Protein AF-A0A382M157-F1 (afdb_monomer_lite)

Secondary structure (DSSP, 8-state):
-HHHHHHHHHHHHHHHHH-TT-HHHHHHHHHHHHTTHHHHHHHHHH--SSHHHHHHHHHHHHHHHHHHHHHHHHHHHHHHH-TT-HHHHHHHHHHHHHTT-HHHHHHHHHHHHHHHTTT-

Organism: NCBI:txid408172

Radius of gyration: 16.29 Å; chains: 1; bounding box: 40×35×49 Å

InterPro domains:
  IPR011990 Tetratricopeptide-like helical domain superfamily [G3DSA:1.25.40.10] (1-102)
  IPR011990 Tetratricopeptide-like helical domain superfamily [SSF48452] (2-103)

Sequence (120 aa):
DKGDIDKAMYHYNKAIEIDSTYTKAYLNAAALVLQKEQSIIEEMNSLGTSNADYNRYDELKIVREDLYKSAIPYLESVYKLDNKNLSAVRTLRNIYSAIDDMDNYKKFKAIAEDLESKID

Foldseek 3Di:
DVVVLVVLLVVLVVVCVVPVLPLVSLVVNLVSLCVVVVVLVVLLVPADDDPVSVVSNVVSLVVNLVSLVVSVVSLVSNCVNPVLPLVSLVSQLVSCVSNVVVVSNVVSVVSNVVSVVVVD

pLDDT: mean 96.43, std 6.22, range [56.22, 98.81]

Structure (mmCIF, N/CA/C/O backbone):
data_AF-A0A382M157-F1
#
_entry.id   AF-A0A382M157-F1
#
loop_
_atom_site.group_PDB
_atom_site.id
_atom_site.type_symbol
_atom_site.label_atom_id
_atom_site.label_alt_id
_atom_site.label_comp_id
_atom_site.label_asym_id
_atom_site.label_entity_id
_atom_site.label_seq_id
_atom_site.pdbx_PDB_ins_code
_atom_site.Cartn_x
_atom_site.Cartn_y
_atom_site.Cartn_z
_atom_site.occupancy
_atom_site.B_iso_or_equiv
_atom_site.auth_seq_id
_atom_site.auth_comp_id
_atom_site.auth_asym_id
_atom_site.auth_atom_id
_atom_site.pdbx_PDB_model_num
ATOM 1 N N . ASP A 1 1 ? -2.031 -19.167 -8.718 1.00 62.03 1 ASP A N 1
ATOM 2 C CA . ASP A 1 1 ? -2.524 -18.773 -10.059 1.00 62.03 1 ASP A CA 1
ATOM 3 C C . ASP A 1 1 ? -3.507 -17.607 -9.994 1.00 62.03 1 ASP A C 1
ATOM 5 O O . ASP A 1 1 ? -4.028 -17.324 -8.921 1.00 62.03 1 ASP A O 1
ATOM 9 N N . LYS A 1 2 ? -3.805 -16.931 -11.122 1.00 67.88 2 LYS A N 1
ATOM 10 C CA . LYS A 1 2 ? -4.823 -15.848 -11.180 1.00 67.88 2 LYS A CA 1
ATOM 11 C C . LYS A 1 2 ? -6.181 -16.284 -10.604 1.00 67.88 2 LYS A C 1
ATOM 13 O O . LYS A 1 2 ? -6.822 -15.512 -9.903 1.00 67.88 2 LYS A O 1
ATOM 18 N N . GLY A 1 3 ? -6.562 -17.547 -10.815 1.00 77.69 3 GLY A N 1
ATOM 19 C CA . GLY A 1 3 ? -7.803 -18.113 -10.282 1.00 77.69 3 GLY A CA 1
ATOM 20 C C . GLY A 1 3 ? -7.865 -18.204 -8.752 1.00 77.69 3 GLY A C 1
ATOM 21 O O . GLY A 1 3 ? -8.964 -18.210 -8.202 1.00 77.69 3 GLY A O 1
ATOM 22 N N . ASP A 1 4 ? -6.726 -18.239 -8.055 1.00 83.69 4 ASP A N 1
ATOM 23 C CA . ASP A 1 4 ? -6.700 -18.233 -6.585 1.00 83.69 4 ASP A CA 1
ATOM 24 C C . ASP A 1 4 ? -6.886 -16.817 -6.038 1.00 83.69 4 ASP A C 1
ATOM 26 O O . ASP A 1 4 ? -7.585 -16.623 -5.045 1.00 83.69 4 ASP A O 1
ATOM 30 N N . ILE A 1 5 ? -6.323 -15.821 -6.732 1.00 87.44 5 ILE A N 1
ATOM 31 C CA . ILE A 1 5 ? -6.475 -14.401 -6.399 1.00 87.44 5 ILE A CA 1
ATOM 32 C C . ILE A 1 5 ? -7.943 -13.985 -6.541 1.00 87.44 5 ILE A C 1
ATOM 34 O O . ILE A 1 5 ? -8.502 -13.385 -5.625 1.00 87.44 5 ILE A O 1
ATOM 38 N N . ASP A 1 6 ? -8.594 -14.349 -7.646 1.00 91.00 6 ASP A N 1
ATOM 39 C CA . ASP A 1 6 ? -9.991 -13.969 -7.888 1.00 91.00 6 ASP A CA 1
ATOM 40 C C . ASP A 1 6 ? -10.941 -14.615 -6.867 1.00 91.00 6 ASP A C 1
ATOM 42 O O . ASP A 1 6 ? -11.841 -13.957 -6.338 1.00 91.00 6 ASP A O 1
ATOM 46 N N . LYS A 1 7 ? -10.706 -15.888 -6.516 1.00 94.19 7 LYS A N 1
ATOM 47 C CA . LYS A 1 7 ? -11.466 -16.581 -5.462 1.00 94.19 7 LYS A CA 1
ATOM 48 C C . LYS A 1 7 ? -11.244 -15.952 -4.090 1.00 94.19 7 LYS A C 1
ATOM 50 O O . LYS A 1 7 ? -12.211 -15.727 -3.364 1.00 94.19 7 LYS A O 1
ATOM 55 N N . ALA A 1 8 ? -9.999 -15.660 -3.722 1.00 94.94 8 ALA A N 1
ATOM 56 C CA . ALA A 1 8 ? -9.693 -15.032 -2.442 1.00 94.94 8 ALA A CA 1
ATOM 57 C C . ALA A 1 8 ? -10.349 -13.646 -2.334 1.00 94.94 8 ALA A C 1
ATOM 59 O O . ALA A 1 8 ? -11.009 -13.359 -1.335 1.00 94.94 8 ALA A O 1
ATOM 60 N N . MET A 1 9 ? -10.272 -12.834 -3.394 1.00 96.12 9 MET A N 1
ATOM 61 C CA . MET A 1 9 ? -10.932 -11.530 -3.447 1.00 96.12 9 MET A CA 1
ATOM 62 C C . MET A 1 9 ? -12.456 -11.652 -3.322 1.00 96.12 9 MET A C 1
ATOM 64 O O . MET A 1 9 ? -13.072 -10.911 -2.556 1.00 96.12 9 MET A O 1
ATOM 68 N N . TYR A 1 10 ? -13.070 -12.627 -4.002 1.00 96.69 10 TYR A N 1
ATOM 69 C CA . TYR A 1 10 ? -14.495 -12.923 -3.840 1.00 96.69 10 TYR A CA 1
ATOM 70 C C . TYR A 1 10 ? -14.853 -13.212 -2.375 1.00 96.69 10 TYR A C 1
ATOM 72 O O . TYR A 1 10 ? -15.806 -12.637 -1.849 1.00 96.69 10 TYR A O 1
ATOM 80 N N . HIS A 1 11 ? -14.078 -14.055 -1.691 1.00 97.75 11 HIS A N 1
ATOM 81 C CA . HIS A 1 11 ? -14.339 -14.393 -0.292 1.00 97.75 11 HIS A CA 1
ATOM 82 C C . HIS A 1 11 ? -14.165 -13.204 0.657 1.00 97.75 11 HIS A C 1
ATOM 84 O O . HIS A 1 11 ? -14.989 -13.039 1.558 1.00 97.75 11 HIS A O 1
ATOM 90 N N . TYR A 1 12 ? -13.154 -12.355 0.457 1.00 97.81 12 TYR A N 1
ATOM 91 C CA . TYR A 1 12 ? -12.994 -11.143 1.266 1.00 97.81 12 TYR A CA 1
ATOM 92 C C . TYR A 1 12 ? -14.150 -10.168 1.057 1.00 97.81 12 TYR A C 1
ATOM 94 O O . TYR A 1 12 ? -14.709 -9.680 2.037 1.00 97.81 12 TYR A O 1
ATOM 102 N N . ASN A 1 13 ? -14.582 -9.965 -0.189 1.00 97.31 13 ASN A N 1
ATOM 103 C CA . ASN A 1 13 ? -15.731 -9.113 -0.486 1.00 97.31 13 ASN A CA 1
ATOM 104 C C . ASN A 1 13 ? -17.024 -9.667 0.119 1.00 97.31 13 ASN A C 1
ATOM 106 O O . ASN A 1 13 ? -17.789 -8.909 0.704 1.00 97.31 13 ASN A O 1
ATOM 110 N N . LYS A 1 14 ? -17.241 -10.988 0.088 1.00 98.19 14 LYS A N 1
ATOM 111 C CA . LYS A 1 14 ? -18.379 -11.605 0.788 1.00 98.19 14 LYS A CA 1
ATOM 112 C C . LYS A 1 14 ? -18.316 -11.439 2.298 1.00 98.19 14 LYS A C 1
ATOM 114 O O . LYS A 1 14 ? -19.345 -11.173 2.909 1.00 98.19 14 LYS A O 1
ATOM 119 N N . ALA A 1 15 ? -17.137 -11.546 2.902 1.00 97.94 15 ALA A N 1
ATOM 120 C CA . ALA A 1 15 ? -16.990 -11.288 4.329 1.00 97.94 15 ALA A CA 1
ATOM 121 C C . ALA A 1 15 ? -17.308 -9.821 4.676 1.00 97.94 15 ALA A C 1
ATOM 123 O O . ALA A 1 15 ? -17.982 -9.579 5.670 1.00 97.94 15 ALA A O 1
ATOM 124 N N . ILE A 1 16 ? -16.899 -8.870 3.828 1.00 98.19 16 ILE A N 1
ATOM 125 C CA . ILE A 1 16 ? -17.210 -7.437 3.964 1.00 98.19 16 ILE A CA 1
ATOM 126 C C . ILE A 1 16 ? -18.711 -7.155 3.786 1.00 98.19 16 ILE A C 1
ATOM 128 O O . ILE A 1 16 ? -19.274 -6.354 4.526 1.00 98.19 16 ILE A O 1
ATOM 132 N N . GLU A 1 17 ? -19.370 -7.806 2.822 1.00 97.94 17 GLU A N 1
ATOM 133 C CA . GLU A 1 17 ? -20.823 -7.690 2.622 1.00 97.94 17 GLU A CA 1
ATOM 134 C C . GLU A 1 17 ? -21.609 -8.192 3.844 1.00 97.94 17 GLU A C 1
ATOM 136 O O . GLU A 1 17 ? -22.632 -7.609 4.199 1.00 97.94 17 GLU A O 1
ATOM 141 N N . ILE A 1 18 ? -21.141 -9.275 4.474 1.00 98.44 18 ILE A N 1
ATOM 142 C CA . ILE A 1 18 ? -21.771 -9.872 5.660 1.00 98.44 18 ILE A CA 1
ATOM 143 C C . ILE A 1 18 ? -21.504 -9.026 6.911 1.00 98.44 18 ILE A C 1
ATOM 145 O O . ILE A 1 18 ? -22.412 -8.820 7.715 1.00 98.44 18 ILE A O 1
ATOM 149 N N . ASP A 1 19 ? -20.273 -8.547 7.081 1.00 97.88 19 ASP A N 1
ATOM 150 C CA . ASP A 1 19 ? -19.855 -7.713 8.203 1.00 97.88 19 ASP A CA 1
ATOM 151 C C . ASP A 1 19 ? -18.882 -6.626 7.728 1.00 97.88 19 ASP A C 1
ATOM 153 O O . ASP A 1 19 ? -17.670 -6.830 7.600 1.00 97.88 19 ASP A O 1
ATOM 157 N N . SER A 1 20 ? -19.416 -5.419 7.538 1.00 97.62 20 SER A N 1
ATOM 158 C CA . SER A 1 20 ? -18.637 -4.250 7.125 1.00 97.62 20 SER A CA 1
ATOM 159 C C . SER A 1 20 ? -17.675 -3.739 8.202 1.00 97.62 20 SER A C 1
ATOM 161 O O . SER A 1 20 ? -16.948 -2.778 7.964 1.00 97.62 20 SER A O 1
ATOM 163 N N . THR A 1 21 ? -17.689 -4.315 9.406 1.00 97.94 21 THR A N 1
ATOM 164 C CA . THR A 1 21 ? -16.747 -3.996 10.487 1.00 97.94 21 THR A CA 1
ATOM 165 C C . THR A 1 21 ? -15.618 -5.017 10.593 1.00 97.94 21 THR A C 1
ATOM 167 O O . THR A 1 21 ? -14.712 -4.855 11.413 1.00 97.94 21 THR A O 1
ATOM 170 N N . TYR A 1 22 ? -15.610 -6.047 9.738 1.00 97.38 22 TYR A N 1
ATOM 171 C CA . TYR A 1 22 ? -14.618 -7.109 9.786 1.00 97.38 22 TYR A CA 1
ATOM 172 C C . TYR A 1 22 ? -13.267 -6.672 9.199 1.00 97.38 22 TYR A C 1
ATOM 174 O O . TYR A 1 22 ? -12.876 -7.040 8.089 1.00 97.38 22 TYR A O 1
ATOM 182 N N . THR A 1 23 ? -12.504 -5.910 9.985 1.00 96.88 23 THR A N 1
ATOM 183 C CA . THR A 1 23 ? -11.215 -5.297 9.617 1.00 96.88 23 THR A CA 1
ATOM 184 C C . THR A 1 23 ? -10.226 -6.268 8.959 1.00 96.88 23 THR A C 1
ATOM 186 O O . THR A 1 23 ? -9.487 -5.887 8.052 1.00 96.88 23 THR A O 1
ATOM 189 N N . LYS A 1 24 ? -10.224 -7.548 9.361 1.00 96.88 24 LYS A N 1
ATOM 190 C CA . LYS A 1 24 ? -9.338 -8.574 8.781 1.00 96.88 24 LYS A CA 1
ATOM 191 C C . LYS A 1 24 ? -9.618 -8.838 7.299 1.00 96.88 24 LYS A C 1
ATOM 193 O O . LYS A 1 24 ? -8.671 -9.090 6.560 1.00 96.88 24 LYS A O 1
ATOM 198 N N . ALA 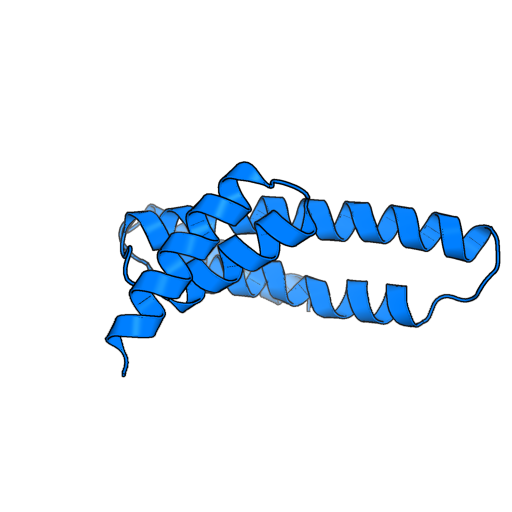A 1 25 ? -10.875 -8.778 6.853 1.00 98.00 25 ALA A N 1
ATOM 199 C CA . ALA A 1 25 ? -11.199 -8.965 5.439 1.00 98.00 25 ALA A CA 1
ATOM 200 C C . ALA A 1 25 ? -10.644 -7.821 4.584 1.00 98.00 25 ALA A C 1
ATOM 202 O O . ALA A 1 25 ? -10.025 -8.082 3.557 1.00 98.00 25 ALA A O 1
ATOM 203 N N . TYR A 1 26 ? -10.764 -6.576 5.053 1.00 98.56 26 TYR A N 1
ATOM 204 C CA . TYR A 1 26 ? -10.168 -5.419 4.385 1.00 98.56 26 TYR A CA 1
ATOM 205 C C . TYR A 1 26 ? -8.634 -5.491 4.341 1.00 98.56 26 TYR A C 1
ATOM 207 O O . TYR A 1 26 ? -8.045 -5.282 3.283 1.00 98.56 26 TYR A O 1
ATOM 215 N N . LEU A 1 27 ? -7.978 -5.843 5.457 1.00 97.88 27 LEU A N 1
ATOM 216 C CA . LEU A 1 27 ? -6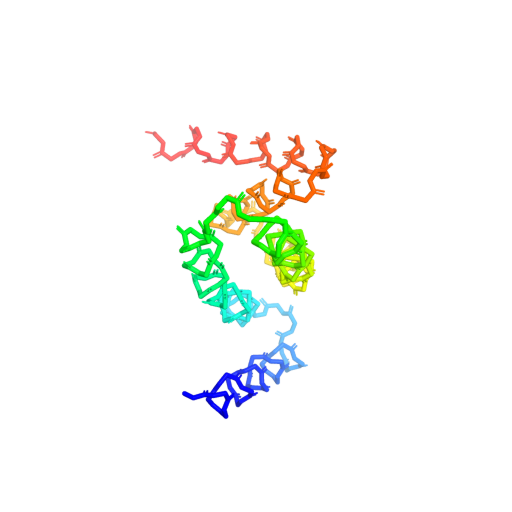.518 -6.019 5.500 1.00 97.88 27 LEU A CA 1
ATOM 217 C C . LEU A 1 27 ? -6.037 -7.072 4.497 1.00 97.88 27 LEU A C 1
ATOM 219 O O . LEU A 1 27 ? -5.088 -6.831 3.752 1.00 97.88 27 LEU A O 1
ATOM 223 N N . ASN A 1 28 ? -6.702 -8.227 4.456 1.00 97.94 28 ASN A N 1
ATOM 224 C CA . ASN A 1 28 ? -6.319 -9.301 3.547 1.00 97.94 28 ASN A CA 1
ATOM 225 C C . ASN A 1 28 ? -6.625 -8.960 2.082 1.00 97.94 28 ASN A C 1
ATOM 227 O O . ASN A 1 28 ? -5.831 -9.305 1.210 1.00 97.94 28 ASN A O 1
ATOM 231 N N . ALA A 1 29 ? -7.720 -8.246 1.801 1.00 98.19 29 ALA A N 1
ATOM 232 C CA . ALA A 1 29 ? -8.012 -7.744 0.460 1.00 98.19 29 ALA A CA 1
ATOM 233 C C . ALA A 1 29 ? -6.928 -6.764 -0.018 1.00 98.19 29 ALA A C 1
ATOM 235 O O . ALA A 1 29 ? -6.409 -6.925 -1.122 1.00 98.19 29 ALA A O 1
ATOM 236 N N . ALA A 1 30 ? -6.519 -5.811 0.828 1.00 98.19 30 ALA A N 1
ATOM 237 C CA . ALA A 1 30 ? -5.422 -4.894 0.522 1.00 98.19 30 ALA A CA 1
ATOM 238 C C . ALA A 1 30 ? -4.103 -5.642 0.266 1.00 98.19 30 ALA A C 1
ATOM 240 O O . ALA A 1 30 ? -3.434 -5.384 -0.732 1.00 98.19 30 ALA A O 1
ATOM 241 N N . ALA A 1 31 ? -3.745 -6.600 1.127 1.00 97.44 31 ALA A N 1
ATOM 242 C CA . ALA A 1 31 ? -2.535 -7.406 0.963 1.00 97.44 31 ALA A CA 1
ATOM 243 C C . ALA A 1 31 ? -2.553 -8.223 -0.340 1.00 97.44 31 ALA A C 1
ATOM 245 O O . ALA A 1 31 ? -1.549 -8.280 -1.048 1.00 97.44 31 ALA A O 1
ATOM 246 N N . LEU A 1 32 ? -3.700 -8.811 -0.686 1.00 96.94 32 LEU A N 1
ATOM 247 C CA . LEU A 1 32 ? -3.875 -9.582 -1.915 1.00 96.94 32 LEU A CA 1
ATOM 248 C C . LEU A 1 32 ? -3.734 -8.716 -3.174 1.00 96.94 32 LEU A C 1
ATOM 250 O O . LEU A 1 32 ? -3.155 -9.159 -4.165 1.00 96.94 32 LEU A O 1
ATOM 254 N N . VAL A 1 33 ? -4.241 -7.480 -3.142 1.00 97.12 33 VAL A N 1
ATOM 255 C CA . VAL A 1 33 ? -4.007 -6.501 -4.212 1.00 97.12 33 VAL A CA 1
ATOM 256 C C . VAL A 1 33 ? -2.510 -6.208 -4.316 1.00 97.12 33 VAL A C 1
ATOM 258 O O . VAL A 1 33 ? -1.913 -6.428 -5.369 1.00 97.12 33 VAL A O 1
ATOM 261 N N . LEU A 1 34 ? -1.886 -5.789 -3.215 1.00 97.50 34 LEU A N 1
ATOM 262 C CA . LEU A 1 34 ? -0.485 -5.358 -3.188 1.00 97.50 34 LEU A CA 1
ATOM 263 C C . LEU A 1 34 ? 0.515 -6.477 -3.506 1.00 97.50 34 LEU A C 1
ATOM 265 O O . LEU A 1 34 ? 1.619 -6.185 -3.951 1.00 97.50 34 LEU A O 1
ATOM 269 N N . GLN A 1 35 ? 0.135 -7.751 -3.382 1.00 95.56 35 GLN A N 1
ATOM 270 C CA . GLN A 1 35 ? 0.977 -8.884 -3.781 1.00 95.56 35 GLN A CA 1
ATOM 271 C C . GLN A 1 35 ? 1.464 -8.786 -5.241 1.00 95.56 35 GLN A C 1
ATOM 273 O O . GLN A 1 35 ? 2.553 -9.260 -5.562 1.00 95.56 35 GLN A O 1
ATOM 278 N N . LYS A 1 36 ? 0.682 -8.155 -6.127 1.00 94.19 36 LYS A N 1
ATOM 279 C CA . LYS A 1 36 ? 1.039 -7.966 -7.545 1.00 94.19 36 LYS A CA 1
ATOM 280 C C . LYS A 1 36 ? 2.159 -6.943 -7.762 1.00 94.19 36 LYS A C 1
ATOM 282 O O . LYS A 1 36 ? 2.705 -6.876 -8.858 1.00 94.19 36 LYS A O 1
ATOM 287 N N . GLU A 1 37 ? 2.500 -6.150 -6.748 1.00 96.56 37 GLU A N 1
ATOM 288 C CA . GLU A 1 37 ? 3.544 -5.130 -6.851 1.00 96.56 37 GLU A CA 1
ATOM 289 C C . GLU A 1 37 ? 4.913 -5.754 -7.125 1.00 96.56 37 GLU A C 1
ATOM 291 O O . GLU A 1 37 ? 5.674 -5.229 -7.936 1.00 96.56 37 GLU A O 1
ATOM 296 N N . GLN A 1 38 ? 5.205 -6.896 -6.495 1.00 96.06 38 GLN A N 1
ATOM 297 C CA . GLN A 1 38 ? 6.513 -7.538 -6.584 1.00 96.06 38 GLN A CA 1
ATOM 298 C C . GLN A 1 38 ? 6.907 -7.825 -8.038 1.00 96.06 38 GLN A C 1
ATOM 300 O O . GLN A 1 38 ? 8.000 -7.457 -8.453 1.00 96.06 38 GLN A O 1
ATOM 305 N N . SER A 1 39 ? 5.997 -8.393 -8.839 1.00 96.62 39 SER A N 1
ATOM 306 C CA . SER A 1 39 ? 6.283 -8.684 -10.249 1.00 96.62 39 SER A CA 1
ATOM 307 C C . SER A 1 39 ? 6.470 -7.420 -11.090 1.00 96.62 39 SER A C 1
ATOM 309 O O . SER A 1 39 ? 7.242 -7.432 -12.042 1.00 96.62 39 SER A O 1
ATOM 311 N N . ILE A 1 40 ? 5.783 -6.325 -10.742 1.00 98.00 40 ILE A N 1
ATOM 312 C CA . ILE A 1 40 ? 5.949 -5.037 -11.428 1.00 98.00 40 ILE A CA 1
ATOM 313 C C . ILE A 1 40 ? 7.346 -4.483 -11.141 1.00 98.00 40 ILE A C 1
ATOM 315 O O . ILE A 1 40 ? 8.054 -4.099 -12.065 1.00 98.00 40 ILE A O 1
ATOM 319 N N . ILE A 1 41 ? 7.768 -4.486 -9.873 1.00 97.19 41 ILE A N 1
ATOM 320 C CA . ILE A 1 41 ? 9.096 -4.010 -9.460 1.00 97.19 41 ILE A CA 1
ATOM 321 C C . ILE A 1 41 ? 10.207 -4.871 -10.067 1.00 97.19 41 ILE A C 1
ATOM 323 O O . ILE A 1 41 ? 11.210 -4.332 -10.530 1.00 97.19 41 ILE A O 1
ATOM 327 N N . GLU A 1 42 ? 10.049 -6.193 -10.072 1.00 98.38 42 GLU A N 1
ATOM 328 C CA . GLU A 1 42 ? 11.003 -7.111 -10.702 1.00 98.38 42 GLU A CA 1
ATOM 329 C C . GLU A 1 42 ? 11.170 -6.809 -12.189 1.00 98.38 42 GLU A C 1
ATOM 331 O O . GLU A 1 42 ? 12.301 -6.716 -12.667 1.00 98.38 42 GLU A O 1
ATOM 336 N N . GLU A 1 43 ? 10.063 -6.585 -12.900 1.00 98.31 43 GLU A N 1
ATOM 337 C CA . GLU A 1 43 ? 10.111 -6.201 -14.306 1.00 98.31 43 GLU A CA 1
ATOM 338 C C . GLU A 1 43 ? 10.803 -4.844 -14.477 1.00 98.31 43 GLU A C 1
ATOM 340 O O . GLU A 1 43 ? 11.766 -4.760 -15.235 1.00 98.31 43 GLU A O 1
ATOM 345 N N . MET A 1 44 ? 10.407 -3.817 -13.714 1.00 98.19 44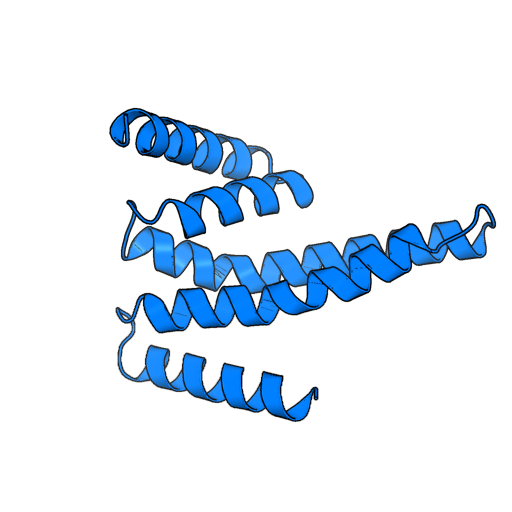 MET A N 1
ATOM 346 C CA . MET A 1 44 ? 11.022 -2.482 -13.758 1.00 98.19 44 MET A CA 1
ATOM 347 C C . MET A 1 44 ? 12.538 -2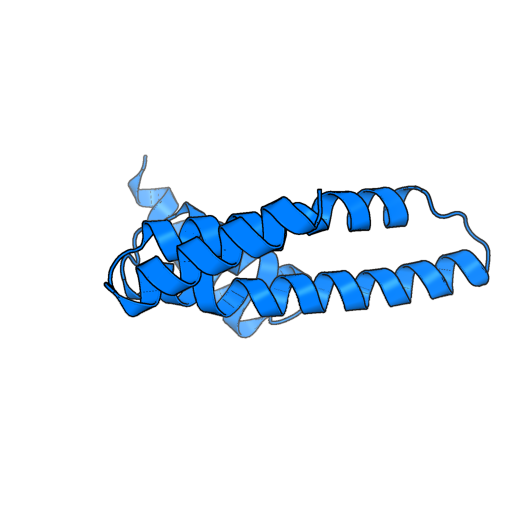.527 -13.524 1.00 98.19 44 MET A C 1
ATOM 349 O O . MET A 1 44 ? 13.287 -1.852 -14.225 1.00 98.19 44 MET A O 1
ATOM 353 N N . ASN A 1 45 ? 12.997 -3.335 -12.565 1.00 98.06 45 ASN A N 1
ATOM 354 C CA . ASN A 1 45 ? 14.416 -3.478 -12.231 1.00 98.06 45 ASN A CA 1
ATOM 355 C C . ASN A 1 45 ? 15.212 -4.274 -13.277 1.00 98.06 45 ASN A C 1
ATOM 357 O O . ASN A 1 45 ? 16.441 -4.214 -13.278 1.00 98.06 45 ASN A O 1
ATOM 361 N N . SER A 1 46 ? 14.534 -5.040 -14.135 1.00 98.31 46 SER A N 1
ATOM 362 C CA . SER A 1 46 ? 15.161 -5.829 -15.202 1.00 98.31 46 SER A CA 1
ATOM 363 C C . SER A 1 46 ? 15.379 -5.050 -16.505 1.00 98.31 46 SER A C 1
ATOM 365 O O . SER A 1 46 ? 16.055 -5.550 -17.405 1.00 98.31 46 SER A O 1
ATOM 367 N N . LEU A 1 47 ? 14.817 -3.841 -16.613 1.00 98.25 47 LEU A N 1
ATOM 368 C CA . LEU A 1 47 ? 14.864 -3.021 -17.822 1.00 98.25 47 LEU A CA 1
ATOM 369 C C . LEU A 1 47 ? 16.261 -2.435 -18.084 1.00 98.25 47 LEU A C 1
ATOM 371 O O . LEU A 1 47 ? 17.013 -2.108 -17.165 1.00 98.25 47 LEU A O 1
ATOM 375 N N . GLY A 1 48 ? 16.596 -2.303 -19.370 1.00 97.56 48 GLY A N 1
ATOM 376 C CA . GLY A 1 48 ? 17.838 -1.697 -19.846 1.00 97.56 48 GLY A CA 1
ATOM 377 C C . GLY A 1 48 ? 17.759 -0.173 -19.999 1.00 97.56 48 GLY A C 1
ATOM 378 O O . GLY A 1 48 ? 17.018 0.517 -19.306 1.00 97.56 48 GLY A O 1
ATOM 379 N N . THR A 1 49 ? 18.551 0.371 -20.926 1.00 97.81 49 THR A N 1
ATOM 380 C CA . THR A 1 49 ? 18.642 1.819 -21.204 1.00 97.81 49 THR A CA 1
ATOM 381 C C . THR A 1 49 ? 18.201 2.191 -22.623 1.00 97.81 49 THR A C 1
ATOM 383 O O . THR A 1 49 ? 18.584 3.240 -23.146 1.00 97.81 49 THR A O 1
ATOM 386 N N . SER A 1 50 ? 17.423 1.333 -23.290 1.00 98.31 50 SER A N 1
ATOM 387 C CA . SER A 1 50 ? 16.864 1.644 -24.608 1.00 98.31 50 SER A CA 1
ATOM 388 C C . SER A 1 50 ? 15.613 2.524 -24.505 1.00 98.31 50 SER A C 1
ATOM 390 O O . SER A 1 50 ? 14.938 2.567 -23.481 1.00 98.31 50 SER A O 1
ATOM 392 N N . ASN A 1 51 ? 15.231 3.178 -25.606 1.00 98.06 51 ASN A N 1
ATOM 393 C CA . ASN A 1 51 ? 13.963 3.917 -25.661 1.00 98.06 51 ASN A CA 1
ATOM 394 C C . ASN A 1 51 ? 12.743 3.021 -25.380 1.00 98.06 51 ASN A C 1
ATOM 396 O O . ASN A 1 51 ? 11.764 3.484 -24.805 1.00 98.06 51 ASN A O 1
ATOM 400 N N . ALA A 1 52 ? 12.798 1.743 -25.773 1.00 98.25 52 ALA A N 1
ATOM 401 C CA . ALA A 1 52 ? 11.733 0.790 -25.474 1.00 98.25 52 ALA A CA 1
ATOM 402 C C . ALA A 1 52 ? 11.661 0.477 -23.971 1.00 98.25 52 ALA A C 1
ATOM 404 O O . ALA A 1 52 ? 10.564 0.404 -23.425 1.00 98.25 52 ALA A O 1
ATOM 405 N N . ASP A 1 53 ? 12.814 0.365 -23.304 1.00 98.38 53 ASP A N 1
ATOM 406 C CA . ASP A 1 53 ? 12.895 0.163 -21.854 1.00 98.38 53 ASP A CA 1
ATOM 407 C C . ASP A 1 53 ? 12.314 1.358 -21.090 1.00 98.38 53 ASP A C 1
ATOM 409 O O . ASP A 1 53 ? 11.524 1.168 -20.171 1.00 98.38 53 ASP A O 1
ATOM 413 N N . TYR A 1 54 ? 12.631 2.590 -21.503 1.00 98.12 54 TYR A N 1
ATOM 414 C CA . TYR A 1 54 ? 12.059 3.791 -20.883 1.00 98.12 54 TYR A CA 1
ATOM 415 C C . TYR A 1 54 ? 10.535 3.853 -21.035 1.00 98.12 54 TYR A C 1
ATOM 417 O O . TYR A 1 54 ? 9.834 4.056 -20.046 1.00 98.12 54 TYR A O 1
ATOM 425 N N . ASN A 1 55 ? 10.009 3.581 -22.234 1.00 98.38 55 ASN A N 1
ATOM 426 C CA . ASN A 1 55 ? 8.560 3.521 -22.448 1.00 98.38 55 ASN A CA 1
ATOM 427 C C . ASN A 1 55 ? 7.908 2.438 -21.574 1.00 98.38 55 ASN A C 1
ATOM 429 O O . ASN A 1 55 ? 6.855 2.666 -20.980 1.00 98.38 55 ASN A O 1
ATOM 433 N N . ARG A 1 56 ? 8.542 1.263 -21.459 1.00 98.31 56 ARG A N 1
ATOM 434 C CA . ARG A 1 56 ? 8.031 0.172 -20.625 1.00 98.31 56 ARG A CA 1
ATOM 435 C C . ARG A 1 56 ? 8.050 0.527 -19.140 1.00 98.31 56 ARG A C 1
ATOM 437 O O . ARG A 1 56 ? 7.114 0.188 -18.421 1.00 98.31 56 ARG A O 1
ATOM 444 N N . TYR A 1 57 ? 9.085 1.223 -18.681 1.00 98.44 57 TYR A N 1
ATOM 445 C CA . TYR A 1 57 ? 9.166 1.718 -17.310 1.00 98.44 57 TYR A CA 1
ATOM 446 C C . TYR A 1 57 ? 8.006 2.671 -16.991 1.00 98.44 57 TYR A C 1
ATOM 448 O O . TYR A 1 57 ? 7.361 2.522 -15.951 1.00 98.44 57 TYR A O 1
ATOM 456 N N . ASP A 1 58 ? 7.700 3.600 -17.900 1.00 98.06 58 ASP A N 1
ATOM 457 C CA . ASP A 1 58 ? 6.593 4.548 -17.738 1.00 98.06 58 ASP A CA 1
ATOM 458 C C . ASP A 1 58 ? 5.228 3.839 -17.695 1.00 98.06 58 ASP A C 1
ATOM 460 O O . ASP A 1 58 ? 4.390 4.154 -16.846 1.00 98.06 58 ASP A O 1
ATOM 464 N N . GLU A 1 59 ? 5.014 2.822 -18.536 1.00 98.44 59 GLU A N 1
ATOM 465 C CA . GLU A 1 59 ? 3.819 1.968 -18.471 1.00 98.44 59 GLU A CA 1
ATOM 466 C C . GLU A 1 59 ? 3.701 1.246 -17.121 1.00 98.44 59 GLU A C 1
ATOM 468 O O . GLU A 1 59 ? 2.640 1.253 -16.493 1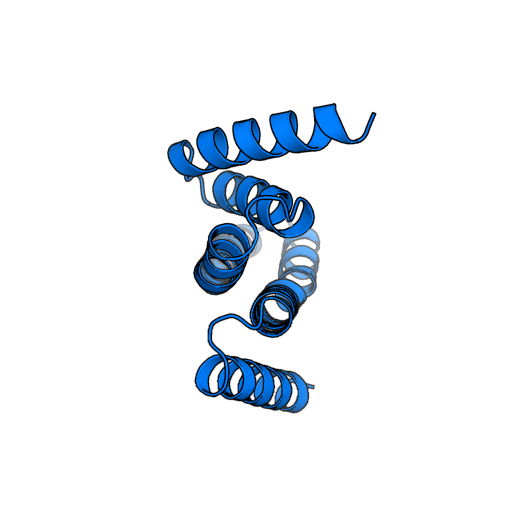.00 98.44 59 GLU A O 1
ATOM 473 N N . LEU A 1 60 ? 4.789 0.631 -16.649 1.00 98.44 60 LEU A N 1
ATOM 474 C CA . LEU A 1 60 ? 4.811 -0.098 -15.379 1.00 98.44 60 LEU A CA 1
ATOM 475 C C . LEU A 1 60 ? 4.572 0.831 -14.185 1.00 98.44 60 LEU A C 1
ATOM 477 O O . LEU A 1 60 ? 3.905 0.430 -13.227 1.00 98.44 60 LEU A O 1
ATOM 481 N N . LYS A 1 61 ? 5.046 2.081 -14.254 1.00 97.81 61 LYS A N 1
ATOM 482 C CA . LYS A 1 61 ? 4.749 3.107 -13.249 1.00 97.81 61 LYS A CA 1
ATOM 483 C C . LYS A 1 61 ? 3.241 3.351 -13.136 1.00 97.81 61 LYS A C 1
ATOM 485 O O . LYS A 1 61 ? 2.727 3.350 -12.019 1.00 97.81 61 LYS A O 1
ATOM 490 N N . ILE A 1 62 ? 2.532 3.483 -14.261 1.00 97.94 62 ILE A N 1
ATOM 491 C CA . ILE A 1 62 ? 1.068 3.661 -14.280 1.00 97.94 62 ILE A CA 1
ATOM 492 C C . ILE A 1 62 ? 0.367 2.429 -13.694 1.00 97.94 62 ILE A C 1
ATOM 494 O O . ILE A 1 62 ? -0.490 2.560 -12.823 1.00 97.94 62 ILE A O 1
ATOM 498 N N . VAL A 1 63 ? 0.777 1.222 -14.099 1.00 98.25 63 VAL A N 1
ATOM 499 C CA . VAL A 1 63 ? 0.200 -0.028 -13.570 1.00 98.25 63 VAL A CA 1
ATOM 500 C C . VAL A 1 63 ? 0.382 -0.132 -12.051 1.00 98.25 63 VAL A C 1
ATOM 502 O O . VAL A 1 63 ? -0.538 -0.547 -11.343 1.00 98.25 63 VAL A O 1
ATOM 505 N N . ARG A 1 64 ? 1.551 0.256 -11.529 1.00 98.19 64 ARG A N 1
ATOM 506 C CA . ARG A 1 64 ? 1.824 0.285 -10.085 1.00 98.19 64 ARG A CA 1
ATOM 507 C C . ARG A 1 64 ? 0.974 1.327 -9.360 1.00 98.19 64 ARG A C 1
ATOM 509 O O . ARG A 1 64 ? 0.461 1.044 -8.280 1.00 98.19 64 ARG A O 1
ATOM 516 N N . GLU A 1 65 ? 0.800 2.507 -9.945 1.00 98.25 65 GLU A N 1
ATOM 517 C CA . GLU A 1 65 ? -0.050 3.561 -9.388 1.00 98.25 65 GLU A CA 1
ATOM 518 C C . GLU A 1 65 ? -1.520 3.121 -9.303 1.00 98.25 65 GLU A C 1
ATOM 520 O O . GLU A 1 65 ? -2.160 3.287 -8.261 1.00 98.25 65 GLU A O 1
ATOM 525 N N . ASP A 1 66 ? -2.047 2.489 -10.352 1.00 98.31 66 ASP A N 1
ATOM 526 C CA . ASP A 1 66 ? -3.410 1.949 -10.361 1.00 98.31 66 ASP A CA 1
ATOM 527 C C . ASP A 1 66 ? -3.582 0.813 -9.346 1.00 98.31 66 ASP A C 1
ATOM 529 O O . ASP A 1 66 ? -4.603 0.734 -8.651 1.00 98.31 66 ASP A O 1
ATOM 533 N N . LEU A 1 67 ? -2.560 -0.038 -9.196 1.00 98.38 67 LEU A N 1
ATOM 534 C CA . LEU A 1 67 ? -2.541 -1.073 -8.167 1.00 98.38 67 LEU A CA 1
ATOM 535 C C . LEU A 1 67 ? -2.698 -0.456 -6.775 1.00 98.38 67 LEU A C 1
ATOM 537 O O . LEU A 1 67 ? -3.564 -0.874 -6.002 1.00 98.38 67 LEU A O 1
ATOM 541 N N . TYR A 1 68 ? -1.910 0.570 -6.473 1.00 98.69 68 TYR A N 1
ATOM 542 C CA . TYR A 1 68 ? -1.998 1.295 -5.215 1.00 98.69 68 TYR A CA 1
ATOM 543 C C . TYR A 1 68 ? -3.354 1.953 -5.003 1.00 98.69 68 TYR A C 1
ATOM 545 O O . TYR A 1 68 ? -3.964 1.751 -3.951 1.00 98.69 68 TYR A O 1
ATOM 553 N N . LYS A 1 69 ? -3.876 2.659 -6.009 1.00 98.56 69 LYS A N 1
ATOM 554 C CA . LYS A 1 69 ? -5.213 3.267 -5.962 1.00 98.56 69 LYS A CA 1
ATOM 555 C C . LYS A 1 69 ? -6.302 2.242 -5.653 1.00 98.56 69 LYS A C 1
ATOM 557 O O . LYS A 1 69 ? -7.220 2.543 -4.897 1.00 98.56 69 LYS A O 1
ATOM 562 N N . SER A 1 70 ? -6.181 1.016 -6.162 1.00 98.19 70 SER A N 1
ATOM 563 C CA . SER A 1 70 ? -7.138 -0.059 -5.869 1.00 98.19 70 SER A CA 1
ATOM 564 C C . SER A 1 70 ? -7.024 -0.638 -4.448 1.00 98.19 70 SER A C 1
ATOM 566 O O . SER A 1 70 ? -8.005 -1.167 -3.926 1.00 98.19 70 SER A O 1
ATOM 568 N N . ALA A 1 71 ? -5.865 -0.512 -3.791 1.00 98.62 71 ALA A N 1
ATOM 569 C CA . ALA A 1 71 ? -5.662 -0.947 -2.407 1.00 98.62 71 ALA A CA 1
ATOM 570 C C . ALA A 1 71 ? -6.140 0.092 -1.372 1.00 98.62 71 ALA A C 1
ATOM 572 O O . ALA A 1 71 ? -6.555 -0.290 -0.273 1.00 98.62 71 ALA A O 1
ATOM 573 N N . ILE A 1 72 ? -6.101 1.388 -1.717 1.00 98.75 72 ILE A N 1
ATOM 574 C CA . ILE A 1 72 ? -6.436 2.505 -0.814 1.00 98.75 72 ILE A CA 1
ATOM 575 C C . ILE A 1 72 ? -7.801 2.329 -0.127 1.00 98.75 72 ILE A C 1
ATOM 577 O O . ILE A 1 72 ? -7.820 2.386 1.102 1.00 98.75 72 ILE A O 1
ATOM 581 N N . PRO A 1 73 ? -8.922 2.039 -0.823 1.00 98.56 73 PRO A N 1
ATOM 582 C CA . PRO A 1 73 ? -10.235 1.968 -0.174 1.00 98.56 73 PRO A CA 1
ATOM 583 C C . PRO A 1 73 ? -10.319 0.910 0.933 1.00 98.56 73 PRO A C 1
ATOM 585 O O . PRO A 1 73 ? -10.987 1.111 1.951 1.00 98.56 73 PRO A O 1
ATOM 588 N N . TYR A 1 74 ? -9.618 -0.216 0.767 1.00 98.69 74 TYR A N 1
ATOM 589 C CA . TYR A 1 74 ? -9.561 -1.259 1.788 1.00 98.69 74 TYR A CA 1
ATOM 590 C C . TYR A 1 74 ? -8.752 -0.796 3.001 1.00 98.69 74 TYR A C 1
ATOM 592 O O . TYR A 1 74 ? -9.198 -0.952 4.135 1.00 98.69 74 TYR A O 1
ATOM 600 N N . LEU A 1 75 ? -7.593 -0.176 2.777 1.00 98.81 75 LEU A N 1
ATOM 601 C CA . LEU A 1 75 ? -6.744 0.339 3.852 1.00 98.81 75 LEU A CA 1
ATOM 602 C C . LEU A 1 75 ? -7.396 1.512 4.600 1.00 98.81 75 LEU A C 1
ATOM 604 O O . LEU A 1 75 ? -7.316 1.574 5.826 1.00 98.81 75 LEU A O 1
ATOM 608 N N . GLU A 1 76 ? -8.080 2.417 3.899 1.00 98.56 76 GLU A N 1
ATOM 609 C CA . GLU A 1 76 ? -8.849 3.499 4.522 1.00 98.56 76 GLU A CA 1
ATOM 610 C C . GLU A 1 76 ? -10.013 2.955 5.352 1.00 98.56 76 GLU A C 1
ATOM 612 O O . GLU A 1 76 ? -10.286 3.471 6.436 1.00 98.56 76 GLU A O 1
ATOM 617 N N . SER A 1 77 ? -10.663 1.879 4.894 1.00 98.62 77 SER A N 1
ATOM 618 C CA . SER A 1 77 ? -11.688 1.183 5.679 1.00 98.62 77 SER A CA 1
ATOM 619 C C . SER A 1 77 ? -11.097 0.588 6.957 1.00 98.62 77 SER A C 1
ATOM 621 O O . SER A 1 77 ? -11.677 0.759 8.028 1.00 98.62 77 SER A O 1
ATOM 623 N N . VAL A 1 78 ? -9.910 -0.026 6.880 1.00 98.62 78 VAL A N 1
ATOM 624 C CA . VAL A 1 78 ? -9.180 -0.496 8.070 1.00 98.62 78 VAL A CA 1
ATOM 625 C C . VAL A 1 78 ? -8.895 0.659 9.019 1.00 98.62 78 VAL A C 1
ATOM 627 O O . VAL A 1 78 ? -9.226 0.553 10.192 1.00 98.62 78 VAL A O 1
ATOM 630 N N . TYR A 1 79 ? -8.345 1.770 8.528 1.00 98.44 79 TYR A N 1
ATOM 631 C CA . TYR A 1 79 ? -8.052 2.943 9.353 1.00 98.44 79 TYR A CA 1
ATOM 632 C C . TYR A 1 79 ? -9.313 3.545 9.995 1.00 98.44 79 TYR A C 1
ATOM 634 O O . TYR A 1 79 ? -9.283 3.967 11.150 1.00 98.44 79 TYR A O 1
ATOM 642 N N . LYS A 1 80 ? -10.438 3.568 9.274 1.00 98.38 80 LYS A N 1
ATOM 643 C CA . LYS A 1 80 ? -11.720 4.058 9.795 1.00 98.38 80 LYS A CA 1
ATOM 644 C C . LYS A 1 80 ? -12.263 3.173 10.922 1.00 98.38 80 LYS A C 1
ATOM 646 O O . LYS A 1 80 ? -12.850 3.701 11.864 1.00 98.38 80 LYS A O 1
ATOM 651 N N . LEU A 1 81 ? -12.102 1.855 10.809 1.00 98.31 81 LEU A N 1
ATOM 652 C CA . LEU A 1 81 ? -12.577 0.874 11.793 1.00 98.31 81 LEU A CA 1
ATOM 653 C C . LEU A 1 81 ? -11.618 0.720 12.982 1.00 98.31 81 LEU A C 1
ATOM 655 O O . LEU A 1 81 ? -12.055 0.528 14.113 1.00 98.31 81 LEU A O 1
ATOM 659 N N . ASP A 1 82 ? -10.318 0.810 12.722 1.00 97.56 82 ASP A N 1
ATOM 660 C CA . ASP A 1 82 ? -9.230 0.664 13.680 1.00 97.56 82 ASP A CA 1
ATOM 661 C C . ASP A 1 82 ? -8.116 1.664 13.345 1.00 97.56 82 ASP A C 1
ATOM 663 O O . ASP A 1 82 ? -7.147 1.376 12.636 1.00 97.56 82 ASP A O 1
ATOM 667 N N . ASN A 1 83 ? -8.249 2.874 13.886 1.00 96.75 83 ASN A N 1
ATOM 668 C CA . ASN A 1 83 ? -7.294 3.955 13.647 1.00 96.75 83 ASN A CA 1
ATOM 669 C C . ASN A 1 83 ? -5.933 3.745 14.332 1.00 96.75 83 ASN A C 1
ATOM 671 O O . ASN A 1 83 ? -5.022 4.543 14.112 1.00 96.75 83 ASN A O 1
ATOM 675 N N . LYS A 1 84 ? -5.783 2.683 15.135 1.00 96.75 84 LYS A N 1
ATOM 676 C CA . LYS A 1 84 ? -4.520 2.271 15.760 1.00 96.75 84 LYS A CA 1
ATOM 677 C C . LYS A 1 84 ? -3.819 1.169 14.973 1.00 96.75 84 LYS A C 1
ATOM 679 O O . LYS A 1 84 ? -2.749 0.716 15.381 1.00 96.75 84 LYS A O 1
ATOM 684 N N . ASN A 1 85 ? -4.381 0.752 13.837 1.00 97.69 85 ASN A N 1
ATOM 685 C CA . ASN A 1 85 ? -3.767 -0.238 12.971 1.00 97.69 85 ASN A CA 1
ATOM 686 C C . ASN A 1 85 ? -2.525 0.333 12.270 1.00 97.69 85 ASN A C 1
ATOM 688 O O . ASN A 1 85 ? -2.579 0.806 11.132 1.00 97.69 85 ASN A O 1
ATOM 692 N N . LEU A 1 86 ? -1.383 0.277 12.954 1.00 97.19 86 LEU A N 1
ATOM 693 C CA . LEU A 1 86 ? -0.128 0.843 12.465 1.00 97.19 86 LEU A CA 1
ATOM 694 C C . LEU A 1 86 ? 0.301 0.249 11.116 1.00 97.19 86 LEU A C 1
ATOM 696 O O . LEU A 1 86 ? 0.878 0.957 10.293 1.00 97.19 86 LEU A O 1
ATOM 700 N N . SER A 1 87 ? -0.011 -1.025 10.855 1.00 97.12 87 SER A N 1
ATOM 701 C CA . SER A 1 87 ? 0.280 -1.647 9.560 1.00 97.12 87 SER A CA 1
ATOM 702 C C . SER A 1 87 ? -0.459 -0.937 8.426 1.00 97.12 87 SER A C 1
ATOM 704 O O . SER A 1 87 ? 0.177 -0.521 7.462 1.00 97.12 87 SER A O 1
ATOM 706 N N . ALA A 1 88 ? -1.777 -0.748 8.544 1.00 98.25 88 ALA A N 1
ATOM 707 C CA . ALA A 1 88 ? -2.560 -0.066 7.515 1.00 98.25 88 ALA A CA 1
ATOM 708 C C . ALA A 1 88 ? -2.135 1.399 7.341 1.00 98.25 88 ALA A C 1
ATOM 710 O O . ALA A 1 88 ? -1.987 1.866 6.213 1.00 98.25 88 ALA A O 1
ATOM 711 N N . VAL A 1 89 ? -1.872 2.104 8.447 1.00 98.62 89 VAL A N 1
ATOM 712 C CA . VAL A 1 89 ? -1.415 3.503 8.430 1.00 98.62 89 VAL A CA 1
ATOM 713 C C . VAL A 1 89 ? -0.060 3.643 7.723 1.00 98.62 89 VAL A C 1
ATOM 715 O O . VAL A 1 89 ? 0.099 4.524 6.877 1.00 98.62 89 VAL A O 1
ATOM 718 N N . ARG A 1 90 ? 0.909 2.760 8.007 1.00 98.50 90 ARG A N 1
ATOM 719 C CA . ARG A 1 90 ? 2.215 2.745 7.322 1.00 98.50 90 ARG A CA 1
ATOM 720 C C . ARG A 1 90 ? 2.069 2.471 5.831 1.00 98.50 90 ARG A C 1
ATOM 722 O O . ARG A 1 90 ? 2.716 3.140 5.027 1.00 98.50 90 ARG A O 1
ATOM 729 N N . THR A 1 91 ? 1.222 1.512 5.465 1.00 98.56 91 THR A N 1
ATOM 730 C CA . THR A 1 91 ? 0.976 1.187 4.058 1.00 98.56 91 THR A CA 1
ATOM 731 C C . THR A 1 91 ? 0.329 2.361 3.326 1.00 98.56 91 THR A C 1
ATOM 733 O O . THR A 1 91 ? 0.813 2.724 2.259 1.00 98.56 91 THR A O 1
ATOM 736 N N . LEU A 1 92 ? -0.680 3.019 3.912 1.00 98.81 92 LEU A N 1
ATOM 737 C CA . LEU A 1 92 ? -1.289 4.231 3.344 1.00 98.81 92 LEU A CA 1
ATOM 738 C C . LEU A 1 92 ? -0.256 5.341 3.158 1.00 98.81 92 LEU A C 1
ATOM 740 O O . LEU A 1 92 ? -0.141 5.877 2.061 1.00 98.81 92 LEU A O 1
ATOM 744 N N . ARG A 1 93 ? 0.555 5.639 4.182 1.00 98.69 93 ARG A N 1
ATOM 745 C CA . ARG A 1 93 ? 1.650 6.618 4.082 1.00 98.69 93 ARG A CA 1
ATOM 746 C C . ARG A 1 93 ? 2.558 6.323 2.883 1.00 98.69 93 ARG A C 1
ATOM 748 O O . ARG A 1 93 ? 2.840 7.222 2.097 1.00 98.69 93 ARG A O 1
ATOM 755 N N . ASN A 1 94 ? 3.022 5.083 2.746 1.00 98.44 94 ASN A N 1
ATOM 756 C CA . ASN A 1 94 ? 3.948 4.708 1.679 1.00 98.44 94 ASN A CA 1
ATOM 757 C C . ASN A 1 94 ? 3.284 4.783 0.293 1.00 98.44 94 ASN A C 1
ATOM 759 O O . ASN A 1 94 ? 3.897 5.292 -0.640 1.00 98.44 94 ASN A O 1
ATOM 763 N N . ILE A 1 95 ? 2.030 4.333 0.175 1.00 98.62 95 ILE A N 1
ATOM 764 C CA . ILE A 1 95 ? 1.250 4.417 -1.065 1.00 98.62 95 ILE A CA 1
ATOM 765 C C . ILE A 1 95 ? 1.064 5.871 -1.492 1.00 98.62 95 ILE A C 1
ATOM 767 O O . ILE A 1 95 ? 1.391 6.208 -2.625 1.00 98.62 95 ILE A O 1
ATOM 771 N N . TYR A 1 96 ? 0.597 6.744 -0.596 1.00 98.75 96 TYR A N 1
ATOM 772 C CA . TYR A 1 96 ? 0.377 8.150 -0.934 1.00 98.75 96 TYR A CA 1
ATOM 773 C C . TYR A 1 96 ? 1.672 8.864 -1.325 1.00 98.75 96 TYR A C 1
ATOM 775 O O . TYR A 1 96 ? 1.658 9.680 -2.240 1.00 98.75 96 TYR A O 1
ATOM 783 N N . SER A 1 97 ? 2.805 8.503 -0.710 1.00 98.38 97 SER A N 1
ATOM 784 C CA . SER A 1 97 ? 4.114 8.988 -1.159 1.00 98.38 97 SER A CA 1
ATOM 785 C C . SER A 1 97 ? 4.475 8.505 -2.563 1.00 98.38 97 SER A C 1
ATOM 787 O O . SER A 1 97 ? 5.159 9.224 -3.278 1.00 98.38 97 SER A O 1
ATOM 789 N N . ALA A 1 98 ? 4.093 7.284 -2.938 1.00 96.56 98 ALA A N 1
ATOM 790 C CA . ALA A 1 98 ? 4.471 6.693 -4.217 1.00 96.56 98 ALA A CA 1
ATOM 791 C C . ALA A 1 98 ? 3.603 7.168 -5.394 1.00 96.56 98 ALA A C 1
ATOM 793 O O . ALA A 1 98 ? 4.043 7.065 -6.536 1.00 96.56 98 ALA A O 1
ATOM 794 N N . ILE A 1 99 ? 2.397 7.677 -5.118 1.00 97.50 99 ILE A N 1
ATOM 795 C CA . ILE A 1 99 ? 1.476 8.250 -6.116 1.00 97.50 99 ILE A CA 1
ATOM 796 C C . ILE A 1 99 ? 1.473 9.789 -6.109 1.00 97.50 99 ILE A C 1
ATOM 798 O O . ILE A 1 99 ? 0.564 10.406 -6.657 1.00 97.50 99 ILE A O 1
ATOM 802 N N . ASP 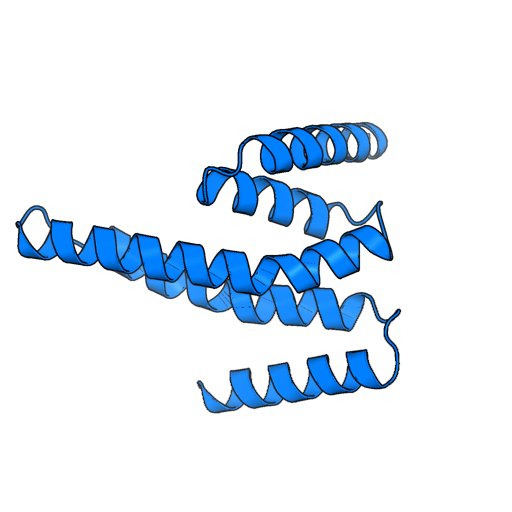A 1 100 ? 2.459 10.401 -5.446 1.00 97.62 100 ASP A N 1
ATOM 803 C CA . ASP A 1 100 ? 2.630 11.854 -5.317 1.00 97.62 100 ASP A CA 1
ATOM 804 C C . ASP A 1 100 ? 1.430 12.604 -4.680 1.00 97.62 100 ASP A C 1
ATOM 806 O O . ASP A 1 100 ? 1.284 13.821 -4.823 1.00 97.62 100 ASP A O 1
ATOM 810 N N . ASP A 1 101 ? 0.594 11.914 -3.893 1.00 98.44 101 ASP A N 1
ATOM 811 C CA . ASP A 1 101 ? -0.472 12.527 -3.088 1.00 98.44 101 ASP A CA 1
ATOM 812 C C . ASP A 1 101 ? 0.103 13.033 -1.758 1.00 98.44 101 ASP A C 1
ATOM 814 O O . ASP A 1 101 ? 0.049 12.394 -0.698 1.00 98.44 101 ASP A O 1
ATOM 818 N N . MET A 1 102 ? 0.715 14.213 -1.833 1.00 98.06 102 MET A N 1
ATOM 819 C CA . MET A 1 102 ? 1.482 14.781 -0.727 1.00 98.06 102 MET A CA 1
ATOM 820 C C . MET A 1 102 ? 0.629 15.192 0.476 1.00 98.06 102 MET A C 1
ATOM 822 O O . MET A 1 102 ? 1.151 15.239 1.595 1.00 98.06 102 MET A O 1
ATOM 826 N N . ASP A 1 103 ? -0.654 15.483 0.280 1.00 98.50 103 ASP A N 1
ATOM 827 C CA . ASP A 1 103 ? -1.550 15.873 1.368 1.00 98.50 103 ASP A CA 1
ATOM 828 C C . ASP A 1 103 ? -1.919 14.657 2.218 1.00 98.50 103 ASP A C 1
ATOM 830 O O . ASP A 1 103 ? -1.732 14.671 3.443 1.00 98.50 103 ASP A O 1
ATOM 834 N N . ASN A 1 104 ? -2.337 13.559 1.581 1.00 98.62 104 ASN A N 1
ATOM 835 C CA . ASN A 1 104 ? -2.598 12.318 2.301 1.00 98.62 104 ASN A CA 1
ATOM 836 C C . ASN A 1 104 ? -1.314 11.686 2.847 1.00 98.62 104 ASN A C 1
ATOM 838 O O . ASN A 1 104 ? -1.324 11.171 3.970 1.00 98.62 104 ASN A O 1
ATOM 842 N N . TYR A 1 105 ? -0.186 11.794 2.141 1.00 98.81 105 TYR A N 1
ATOM 843 C CA . TYR A 1 105 ? 1.108 11.374 2.677 1.00 98.81 105 TYR A CA 1
ATOM 844 C C . TYR A 1 105 ? 1.425 12.076 4.003 1.00 98.81 105 TYR A C 1
ATOM 846 O O . TYR A 1 105 ? 1.709 11.400 4.992 1.00 98.81 105 TYR A O 1
ATOM 854 N N . LYS A 1 106 ? 1.336 13.413 4.065 1.00 98.81 106 LYS A N 1
ATOM 855 C CA . LYS A 1 106 ? 1.597 14.176 5.302 1.00 98.81 106 LYS A CA 1
ATOM 856 C C . LYS A 1 106 ? 0.652 13.765 6.429 1.00 98.81 106 LYS A C 1
ATOM 858 O O . LYS A 1 106 ? 1.105 13.574 7.557 1.00 98.81 106 LYS A O 1
ATOM 863 N N . LYS A 1 107 ? -0.637 13.587 6.121 1.00 98.62 107 LYS A N 1
ATOM 864 C CA . LYS A 1 107 ? -1.649 13.117 7.077 1.00 98.62 107 LYS A CA 1
ATOM 865 C C . LYS A 1 107 ? -1.267 11.760 7.673 1.00 98.62 107 LYS A C 1
ATOM 867 O O . LYS A 1 107 ? -1.161 11.635 8.891 1.00 98.62 107 LYS A O 1
ATOM 872 N N . PHE A 1 108 ? -1.045 10.749 6.836 1.00 98.62 108 PHE A N 1
ATOM 873 C CA . PHE A 1 108 ? -0.749 9.395 7.313 1.00 98.62 108 PHE A CA 1
ATOM 874 C C . PHE A 1 108 ? 0.661 9.255 7.887 1.00 98.62 108 PHE A C 1
ATOM 876 O O . PHE A 1 108 ? 0.869 8.418 8.762 1.00 98.62 108 PHE A O 1
ATOM 883 N N . LYS A 1 109 ? 1.611 10.104 7.480 1.00 98.69 109 LYS A N 1
ATOM 884 C CA . LYS A 1 109 ? 2.918 10.224 8.131 1.00 98.69 109 LYS A CA 1
ATOM 885 C C . LYS A 1 109 ? 2.779 10.662 9.587 1.00 98.69 109 LYS A C 1
ATOM 887 O O . LYS A 1 109 ? 3.272 9.955 10.457 1.00 98.69 109 LYS A O 1
ATOM 892 N N . ALA A 1 110 ? 2.069 11.760 9.849 1.00 98.56 110 ALA A N 1
ATOM 893 C CA . ALA A 1 110 ? 1.882 12.262 11.211 1.00 98.56 110 ALA A CA 1
ATOM 894 C C . ALA A 1 110 ? 1.166 11.238 12.111 1.00 98.56 110 ALA A C 1
ATOM 896 O O . ALA A 1 110 ? 1.554 11.038 13.258 1.00 98.56 110 ALA A O 1
ATOM 897 N N . ILE A 1 111 ? 0.152 10.544 11.576 1.00 98.44 111 ILE A N 1
ATOM 898 C CA . ILE A 1 111 ? -0.548 9.472 12.302 1.00 98.44 111 ILE A CA 1
ATOM 899 C C . ILE A 1 111 ? 0.397 8.295 12.586 1.00 98.44 111 ILE A C 1
ATOM 901 O O . ILE A 1 111 ? 0.379 7.760 13.690 1.00 98.44 111 ILE A O 1
ATOM 905 N N . ALA A 1 112 ? 1.217 7.880 11.612 1.00 98.12 112 ALA A N 1
ATOM 906 C CA . ALA A 1 112 ? 2.173 6.791 11.804 1.00 98.12 112 ALA A CA 1
ATOM 907 C C . ALA A 1 112 ? 3.179 7.118 12.914 1.00 98.12 112 ALA A C 1
ATOM 909 O O . ALA A 1 112 ? 3.365 6.300 13.806 1.00 98.12 112 ALA A O 1
ATOM 910 N N . GLU A 1 113 ? 3.773 8.312 12.877 1.00 98.00 113 GLU A N 1
ATOM 911 C CA . GLU A 1 113 ? 4.769 8.766 13.857 1.00 98.00 113 GLU A CA 1
ATOM 912 C C . GLU A 1 113 ? 4.173 8.849 15.274 1.00 98.00 113 GLU A C 1
ATOM 914 O O . GLU A 1 113 ? 4.790 8.394 16.237 1.00 98.00 113 GLU A O 1
ATOM 919 N N . ASP A 1 114 ? 2.941 9.354 15.409 1.00 97.62 114 ASP A N 1
ATOM 920 C CA . ASP A 1 114 ? 2.224 9.384 16.690 1.00 97.62 114 ASP A CA 1
ATOM 921 C C . ASP A 1 114 ? 1.972 7.970 17.243 1.00 97.62 114 ASP A C 1
ATOM 923 O O . ASP A 1 114 ? 2.223 7.716 18.423 1.00 97.62 114 ASP A O 1
ATOM 927 N N . LEU A 1 115 ? 1.513 7.033 16.406 1.00 97.25 115 LEU A N 1
ATOM 928 C CA . LEU A 1 115 ? 1.299 5.638 16.806 1.00 97.25 115 LEU A CA 1
ATOM 929 C C . LEU A 1 115 ? 2.609 4.928 17.167 1.00 97.25 115 LEU A C 1
ATOM 931 O O . LEU A 1 115 ? 2.629 4.151 18.119 1.00 97.25 115 LEU A O 1
ATOM 935 N N . GLU A 1 116 ? 3.685 5.188 16.425 1.00 96.44 116 GLU A N 1
ATOM 936 C CA . GLU A 1 116 ? 5.015 4.616 16.662 1.00 96.44 116 GLU A CA 1
ATOM 937 C C . GLU A 1 116 ? 5.583 5.057 18.012 1.00 96.44 116 GLU A C 1
ATOM 939 O O . GLU A 1 116 ? 6.033 4.210 18.777 1.00 96.44 116 GLU A O 1
ATOM 944 N N . SER A 1 117 ? 5.452 6.341 18.361 1.00 96.69 117 SER A N 1
ATOM 945 C CA . SER A 1 117 ? 5.945 6.890 19.637 1.00 96.69 117 SER A CA 1
ATOM 946 C C . SER A 1 117 ? 5.275 6.316 20.895 1.00 96.69 117 SER A C 1
ATOM 948 O O . SER A 1 117 ? 5.732 6.559 22.006 1.00 96.69 117 SER A O 1
ATOM 950 N N . LYS A 1 118 ? 4.164 5.586 20.734 1.00 93.56 118 LYS A N 1
ATOM 951 C CA . LYS A 1 118 ? 3.372 4.988 21.824 1.00 93.56 118 LYS A CA 1
ATOM 952 C C . LYS A 1 118 ? 3.671 3.504 22.045 1.00 93.56 118 LYS A C 1
ATOM 954 O O . LYS A 1 118 ? 3.024 2.885 22.890 1.00 93.56 118 LYS A O 1
ATOM 959 N N . ILE A 1 119 ? 4.551 2.923 21.230 1.00 88.00 119 ILE A N 1
ATOM 960 C CA . ILE A 1 119 ? 4.973 1.517 21.317 1.00 88.00 119 ILE A CA 1
ATOM 961 C C . ILE A 1 119 ? 6.282 1.385 22.116 1.00 88.00 119 ILE A C 1
ATOM 963 O O . ILE A 1 119 ? 6.581 0.290 22.593 1.00 88.00 119 ILE A O 1
ATOM 967 N N . ASP A 1 120 ? 7.007 2.493 22.287 1.00 56.22 120 ASP A N 1
ATOM 968 C CA . ASP A 1 120 ? 8.173 2.629 23.169 1.00 56.22 120 ASP A CA 1
ATOM 969 C C . ASP A 1 120 ? 7.769 2.705 24.655 1.00 56.22 120 ASP A C 1
ATOM 971 O O . ASP A 1 120 ? 8.501 2.120 25.491 1.00 56.22 120 ASP A O 1
#